Protein AF-A0A2D8ENL6-F1 (afdb_monomer_lite)

Structure (mmCIF, N/CA/C/O backbone):
data_AF-A0A2D8ENL6-F1
#
_entry.id   AF-A0A2D8ENL6-F1
#
loop_
_atom_site.group_PDB
_atom_site.id
_atom_site.type_symbol
_atom_site.label_atom_id
_atom_site.label_alt_id
_atom_site.label_comp_id
_atom_site.label_asym_id
_atom_site.label_entity_id
_atom_site.label_seq_id
_atom_site.pdbx_PDB_ins_code
_atom_site.Cartn_x
_atom_site.Cartn_y
_atom_site.Cartn_z
_atom_site.occupancy
_atom_site.B_iso_or_equiv
_atom_site.auth_seq_id
_atom_site.auth_comp_id
_atom_site.auth_asym_id
_atom_site.auth_atom_id
_atom_site.pdbx_PDB_model_num
ATOM 1 N N . MET A 1 1 ? -11.568 -1.016 6.611 1.00 84.19 1 MET A N 1
ATOM 2 C CA . MET A 1 1 ? -11.087 -0.743 5.244 1.00 84.19 1 MET A CA 1
ATOM 3 C C . MET A 1 1 ? -10.326 0.575 5.155 1.00 84.19 1 MET A C 1
ATOM 5 O O . MET A 1 1 ? -10.885 1.626 5.451 1.00 84.19 1 MET A O 1
ATOM 9 N N . ARG A 1 2 ? -9.046 0.500 4.781 1.00 95.19 2 ARG A N 1
ATOM 10 C CA . ARG A 1 2 ? -8.092 1.616 4.659 1.00 95.19 2 ARG A CA 1
ATOM 11 C C . ARG A 1 2 ? -7.618 1.733 3.210 1.00 95.19 2 ARG A C 1
ATOM 13 O O . ARG A 1 2 ? -7.786 0.788 2.437 1.00 95.19 2 ARG A O 1
ATOM 20 N N . ILE A 1 3 ? -7.039 2.874 2.847 1.00 97.19 3 ILE A N 1
ATOM 21 C CA . ILE A 1 3 ? -6.444 3.102 1.525 1.00 97.19 3 ILE A CA 1
ATOM 22 C C . ILE A 1 3 ? -4.937 3.226 1.695 1.00 97.19 3 ILE A C 1
ATOM 24 O O . ILE A 1 3 ? -4.470 3.967 2.553 1.00 97.19 3 ILE A O 1
ATOM 28 N N . PHE A 1 4 ? -4.187 2.528 0.857 1.00 97.88 4 PHE A N 1
ATOM 29 C CA . PHE A 1 4 ? -2.737 2.548 0.849 1.00 97.88 4 PHE A CA 1
ATOM 30 C C . PHE A 1 4 ? -2.223 3.039 -0.502 1.00 97.88 4 PHE A C 1
ATOM 32 O O . PHE A 1 4 ? -2.711 2.616 -1.552 1.00 97.88 4 PHE A O 1
ATOM 39 N N . LEU A 1 5 ? -1.251 3.945 -0.469 1.00 97.75 5 LEU A N 1
ATOM 40 C CA . LEU A 1 5 ? -0.599 4.494 -1.652 1.00 97.75 5 LEU A CA 1
ATOM 41 C C . LEU A 1 5 ? 0.538 3.580 -2.096 1.00 97.75 5 LEU A C 1
ATOM 43 O O . LEU A 1 5 ? 1.269 3.040 -1.262 1.00 97.75 5 LEU A O 1
ATOM 47 N N . THR A 1 6 ? 0.706 3.446 -3.408 1.00 97.75 6 THR A N 1
ATOM 48 C CA . THR A 1 6 ? 1.811 2.688 -3.992 1.00 97.75 6 THR A CA 1
ATOM 49 C C . THR A 1 6 ? 2.567 3.502 -5.033 1.00 97.75 6 THR A C 1
ATOM 51 O O . THR A 1 6 ? 2.071 4.506 -5.551 1.00 97.75 6 THR A O 1
ATOM 54 N N . GLU A 1 7 ? 3.777 3.056 -5.338 1.00 96.31 7 GLU A N 1
ATOM 55 C CA . GLU A 1 7 ? 4.630 3.555 -6.406 1.00 96.31 7 GLU A CA 1
ATOM 56 C C . GLU A 1 7 ? 4.991 2.423 -7.373 1.00 96.31 7 GLU A C 1
ATOM 58 O O . GLU A 1 7 ? 5.115 1.258 -6.983 1.00 96.31 7 GLU A O 1
ATOM 63 N N . ILE A 1 8 ? 5.214 2.798 -8.632 1.00 93.31 8 ILE A N 1
ATOM 64 C CA . ILE A 1 8 ? 5.819 1.959 -9.670 1.00 93.31 8 ILE A CA 1
ATOM 65 C C . ILE A 1 8 ? 7.080 2.676 -10.150 1.00 93.31 8 ILE A C 1
ATOM 67 O O . ILE A 1 8 ? 7.071 3.894 -10.343 1.00 93.31 8 ILE A O 1
ATOM 71 N N . THR A 1 9 ? 8.170 1.934 -10.330 1.00 88.31 9 THR A N 1
ATOM 72 C CA . THR A 1 9 ? 9.415 2.487 -10.883 1.00 88.31 9 THR A CA 1
ATOM 73 C C . THR A 1 9 ? 9.508 2.147 -12.361 1.00 88.31 9 THR A C 1
ATOM 75 O O . THR A 1 9 ? 9.357 0.984 -12.731 1.00 88.31 9 THR A O 1
ATOM 78 N N . ASP A 1 10 ? 9.768 3.148 -13.200 1.00 83.12 10 ASP A N 1
ATOM 79 C CA . ASP A 1 10 ? 10.090 2.917 -14.605 1.00 83.12 10 ASP A CA 1
ATOM 80 C C . ASP A 1 10 ? 11.458 2.229 -14.713 1.00 83.12 10 ASP A C 1
ATOM 82 O O . ASP A 1 10 ? 12.462 2.788 -14.254 1.00 83.12 10 ASP A O 1
ATOM 86 N N . PRO A 1 11 ? 11.529 1.031 -15.314 1.00 78.06 11 PRO A N 1
ATOM 87 C CA . PRO A 1 11 ? 12.778 0.291 -15.423 1.00 78.06 11 PRO A CA 1
ATOM 88 C C . PRO A 1 11 ? 13.812 0.957 -16.348 1.00 78.06 11 PRO A C 1
ATOM 90 O O . PRO A 1 11 ? 14.979 0.568 -16.315 1.00 78.06 11 PRO A O 1
ATOM 93 N N . LEU A 1 12 ? 13.418 1.923 -17.185 1.00 82.25 12 LEU A N 1
ATOM 94 C CA . LEU A 1 12 ? 14.292 2.548 -18.181 1.00 82.25 12 LEU A CA 1
ATOM 95 C C . LEU A 1 12 ? 14.908 3.869 -17.709 1.00 82.25 12 LEU A C 1
ATOM 97 O O . LEU A 1 12 ? 16.025 4.185 -18.123 1.00 82.25 12 LEU A O 1
ATOM 101 N N . ASP A 1 13 ? 14.213 4.644 -16.872 1.00 86.62 13 ASP A N 1
ATOM 102 C CA . ASP A 1 13 ? 14.680 5.977 -16.459 1.00 86.62 13 ASP A CA 1
ATOM 103 C C . ASP A 1 13 ? 14.660 6.244 -14.941 1.00 86.62 13 ASP A C 1
ATOM 105 O O . ASP A 1 13 ? 14.978 7.358 -14.515 1.00 86.62 13 ASP A O 1
ATOM 109 N N . ASN A 1 14 ? 14.352 5.227 -14.122 1.00 82.06 14 ASN A N 1
ATOM 110 C CA . ASN A 1 14 ? 14.244 5.306 -12.658 1.00 82.06 14 ASN A CA 1
ATOM 111 C C . ASN A 1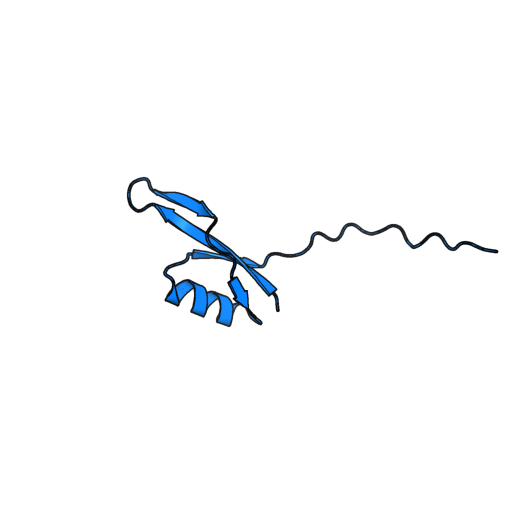 14 ? 13.243 6.358 -12.145 1.00 82.06 14 ASN A C 1
ATOM 113 O O . ASN A 1 14 ? 13.269 6.707 -10.957 1.00 82.06 14 ASN A O 1
ATOM 117 N N . LYS A 1 15 ? 12.347 6.883 -12.989 1.00 90.31 15 LYS A N 1
ATOM 118 C CA . LYS A 1 15 ? 11.271 7.743 -12.500 1.00 90.31 15 LYS A CA 1
ATOM 119 C C . LYS A 1 15 ? 10.266 6.920 -11.712 1.00 90.31 15 LYS A C 1
ATOM 121 O O . LYS A 1 15 ? 9.931 5.787 -12.049 1.00 90.31 15 LYS A O 1
ATOM 126 N N . LYS A 1 16 ? 9.767 7.540 -10.649 1.00 90.31 16 LYS A N 1
ATOM 127 C CA . LYS A 1 16 ? 8.702 6.999 -9.815 1.00 90.31 16 LYS A CA 1
ATOM 128 C C . LYS A 1 16 ? 7.371 7.558 -10.279 1.00 90.31 16 LYS A C 1
ATOM 130 O O . LYS A 1 16 ? 7.209 8.774 -10.391 1.00 90.31 16 LYS A O 1
ATOM 135 N N . PHE A 1 17 ? 6.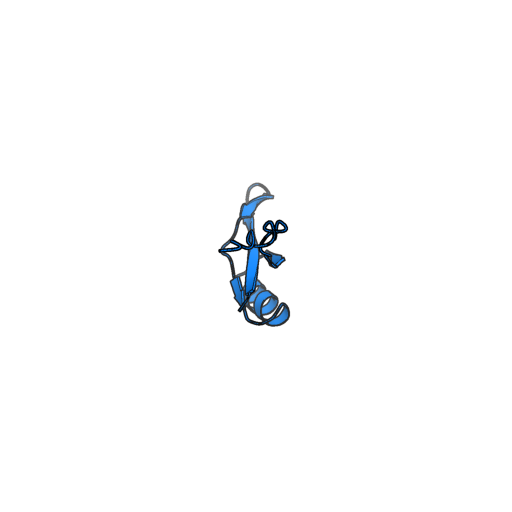425 6.666 -10.513 1.00 93.00 17 PHE A N 1
ATOM 136 C CA . PHE A 1 17 ? 5.045 6.995 -10.823 1.00 93.00 17 PHE A CA 1
ATOM 137 C C . PHE A 1 17 ? 4.147 6.582 -9.665 1.00 93.00 17 PHE A C 1
ATOM 139 O O . PHE A 1 17 ? 4.407 5.584 -8.992 1.00 93.00 17 PHE A O 1
ATOM 146 N N . ILE A 1 18 ? 3.072 7.341 -9.451 1.00 93.75 18 ILE A N 1
ATOM 147 C CA . ILE A 1 18 ? 2.023 6.936 -8.517 1.00 93.75 18 ILE A CA 1
ATOM 148 C C . ILE A 1 18 ? 1.354 5.681 -9.080 1.00 93.75 18 ILE A C 1
ATOM 150 O O . ILE A 1 18 ? 0.806 5.702 -10.184 1.00 93.75 18 ILE A O 1
ATOM 154 N N . GLY A 1 19 ? 1.444 4.593 -8.322 1.00 93.38 19 GLY A N 1
ATOM 155 C CA . GLY A 1 19 ? 0.813 3.321 -8.635 1.00 93.38 19 GLY A CA 1
ATOM 156 C C . GLY A 1 19 ? -0.668 3.293 -8.240 1.00 93.38 19 GLY A C 1
ATOM 157 O O . GLY A 1 19 ? -1.219 4.280 -7.738 1.00 93.38 19 GLY A O 1
ATOM 158 N N . PRO A 1 20 ? -1.354 2.161 -8.461 1.00 96.00 20 PRO A N 1
ATOM 159 C CA . PRO A 1 20 ? -2.730 1.988 -8.016 1.00 96.00 20 PRO A CA 1
ATOM 160 C C . PRO A 1 20 ? -2.820 2.003 -6.484 1.00 96.00 20 PRO A C 1
ATOM 162 O O . PRO A 1 20 ? -1.953 1.483 -5.783 1.00 96.00 20 PRO A O 1
ATOM 165 N N . TYR A 1 21 ? -3.898 2.560 -5.938 1.00 97.38 21 TY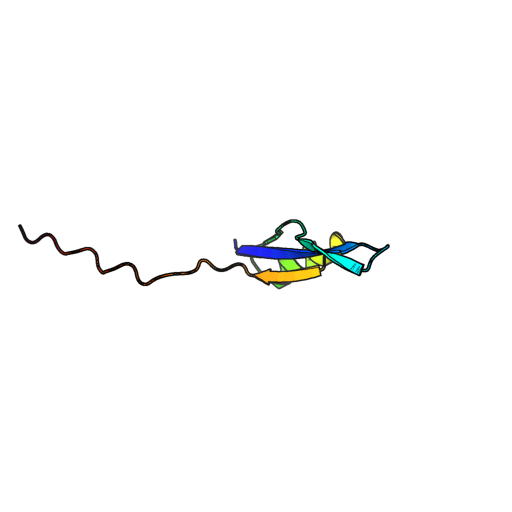R A N 1
ATOM 166 C CA . TYR A 1 21 ? -4.138 2.458 -4.501 1.00 97.38 21 TYR A CA 1
ATOM 167 C C . TYR A 1 21 ? -4.604 1.044 -4.125 1.00 97.38 21 TYR A C 1
ATOM 169 O O . TYR A 1 21 ? -5.363 0.409 -4.860 1.00 97.38 21 TYR A O 1
ATOM 177 N N . ILE A 1 22 ? -4.207 0.574 -2.944 1.00 98.12 22 ILE A N 1
ATOM 178 C 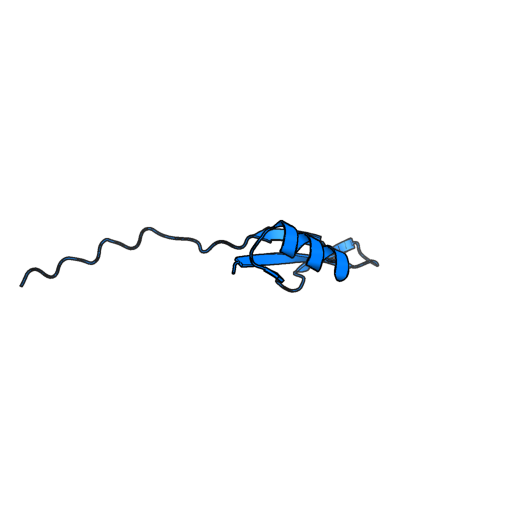CA . ILE A 1 22 ? -4.651 -0.707 -2.383 1.00 98.12 22 ILE A CA 1
ATOM 179 C C . ILE A 1 22 ? -5.715 -0.435 -1.318 1.00 98.12 22 ILE A C 1
ATOM 181 O O . ILE A 1 22 ? -5.536 0.428 -0.459 1.00 98.12 22 ILE A O 1
ATOM 185 N N . ARG A 1 23 ? -6.829 -1.173 -1.360 1.00 97.75 23 ARG A N 1
ATOM 186 C CA . ARG A 1 23 ? -7.789 -1.228 -0.248 1.00 97.75 23 ARG A CA 1
ATOM 187 C C . ARG A 1 23 ? -7.541 -2.499 0.545 1.00 97.75 23 ARG A C 1
ATOM 189 O O . ARG A 1 23 ? -7.598 -3.578 -0.031 1.00 97.75 23 ARG A O 1
ATOM 196 N N . ALA A 1 24 ? -7.287 -2.359 1.838 1.00 97.50 24 ALA A N 1
ATOM 197 C CA . ALA A 1 24 ? -7.014 -3.481 2.730 1.00 97.50 24 ALA A CA 1
ATOM 198 C C . ALA A 1 24 ? -7.500 -3.174 4.154 1.00 97.50 24 ALA A C 1
ATOM 200 O O . ALA A 1 24 ? -7.711 -2.010 4.522 1.00 97.50 24 ALA A O 1
ATOM 201 N N . GLU A 1 25 ? -7.689 -4.208 4.965 1.00 97.19 25 GLU A N 1
ATOM 202 C CA . GLU A 1 25 ? -8.059 -4.084 6.377 1.00 97.19 25 GLU A CA 1
ATOM 203 C C . GLU A 1 25 ? -6.849 -3.827 7.280 1.00 97.19 25 GLU A C 1
ATOM 205 O O . GLU A 1 25 ? -6.987 -3.244 8.359 1.00 97.19 25 GLU A O 1
ATOM 210 N N . SER A 1 26 ? -5.649 -4.203 6.831 1.00 97.12 26 SER A N 1
ATOM 211 C CA . SER A 1 26 ? -4.409 -4.037 7.589 1.00 97.12 26 SER A CA 1
ATOM 212 C C . SER A 1 26 ? -3.215 -3.705 6.697 1.00 97.12 26 SER A C 1
ATOM 214 O O . SER A 1 26 ? -3.238 -3.954 5.492 1.00 97.12 26 SER A O 1
ATOM 216 N N . LEU A 1 27 ? -2.148 -3.187 7.313 1.00 97.19 27 LEU A N 1
ATOM 217 C CA . LEU A 1 27 ? -0.873 -2.959 6.632 1.00 97.19 27 LEU A CA 1
ATOM 218 C C . LEU A 1 27 ? -0.304 -4.264 6.054 1.00 97.19 27 LEU A C 1
ATOM 220 O O . LEU A 1 27 ? 0.100 -4.282 4.903 1.00 97.19 27 LEU A O 1
ATOM 224 N N . ALA A 1 28 ? -0.357 -5.365 6.808 1.00 98.00 28 ALA A N 1
ATOM 225 C CA . ALA A 1 28 ? 0.162 -6.662 6.367 1.00 98.00 28 ALA A CA 1
ATOM 226 C C . ALA A 1 28 ? -0.563 -7.205 5.122 1.00 98.00 28 ALA A C 1
ATOM 228 O O . ALA A 1 28 ? 0.046 -7.798 4.234 1.00 98.00 28 ALA A O 1
ATOM 229 N N . GLU A 1 29 ? -1.877 -6.991 5.035 1.00 98.19 29 GLU A N 1
ATOM 230 C CA . GLU A 1 29 ? -2.645 -7.335 3.838 1.00 98.19 29 GLU A CA 1
ATOM 231 C C . GLU A 1 29 ? -2.264 -6.435 2.653 1.00 98.19 29 GLU A C 1
ATOM 233 O O . GLU A 1 29 ? -2.082 -6.935 1.543 1.00 98.19 29 GLU A O 1
ATOM 238 N N . ALA A 1 30 ? -2.072 -5.133 2.887 1.00 98.19 30 ALA A N 1
ATOM 239 C CA . ALA A 1 30 ? -1.615 -4.211 1.852 1.00 98.19 30 ALA A CA 1
ATOM 240 C C . ALA A 1 30 ? -0.207 -4.554 1.338 1.00 98.19 30 ALA A C 1
ATOM 242 O O . ALA A 1 30 ? 0.021 -4.521 0.132 1.00 98.19 30 ALA A O 1
ATOM 243 N N . GLU A 1 31 ? 0.716 -4.930 2.228 1.00 98.00 31 GLU A N 1
ATOM 244 C CA . GLU A 1 31 ? 2.069 -5.389 1.889 1.00 98.00 31 GLU A CA 1
ATOM 245 C C . GLU A 1 31 ? 2.034 -6.654 1.032 1.00 98.00 31 GLU A C 1
ATOM 247 O O . GLU A 1 31 ? 2.739 -6.739 0.026 1.00 98.00 31 GLU A O 1
ATOM 252 N N . LYS A 1 32 ? 1.173 -7.617 1.387 1.00 98.25 32 LYS A N 1
ATOM 253 C CA . LYS A 1 32 ? 0.989 -8.842 0.605 1.00 98.25 32 LYS A CA 1
ATOM 254 C C . LYS A 1 32 ? 0.500 -8.535 -0.813 1.00 98.25 32 LYS A C 1
ATOM 256 O O . LYS A 1 32 ? 1.072 -9.050 -1.769 1.00 98.25 32 LYS A O 1
ATOM 261 N N . ILE A 1 33 ? -0.520 -7.685 -0.949 1.00 97.88 33 ILE A N 1
ATOM 262 C CA . ILE A 1 33 ? -1.042 -7.271 -2.260 1.00 97.88 33 ILE A CA 1
ATOM 263 C C . ILE A 1 33 ? 0.046 -6.526 -3.044 1.00 97.88 33 ILE A C 1
ATOM 265 O O . ILE A 1 33 ? 0.275 -6.832 -4.208 1.00 97.88 33 ILE A O 1
ATOM 269 N N . ALA A 1 34 ? 0.754 -5.581 -2.420 1.00 97.44 34 ALA A N 1
ATOM 270 C CA . ALA A 1 34 ? 1.820 -4.839 -3.088 1.00 97.44 34 ALA A CA 1
ATOM 271 C C . ALA A 1 34 ? 2.907 -5.778 -3.635 1.00 97.44 34 ALA A C 1
ATOM 273 O O . ALA A 1 34 ? 3.309 -5.639 -4.787 1.00 97.44 34 ALA A O 1
ATOM 274 N N . TYR A 1 35 ? 3.308 -6.782 -2.851 1.00 96.94 35 TYR A N 1
ATOM 275 C CA . TYR A 1 35 ? 4.271 -7.796 -3.275 1.00 96.94 35 TYR A CA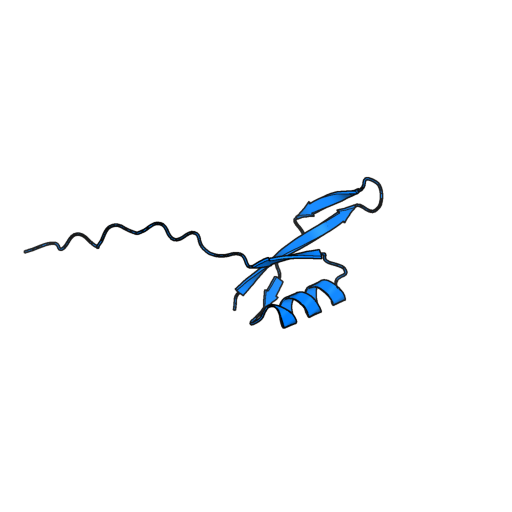 1
ATOM 276 C C . TYR A 1 35 ? 3.777 -8.632 -4.467 1.00 96.94 35 TYR A C 1
ATOM 278 O O . TYR A 1 35 ? 4.525 -8.823 -5.422 1.00 96.94 35 TYR A O 1
ATOM 286 N N . GLU A 1 36 ? 2.522 -9.098 -4.444 1.00 97.44 36 GLU A N 1
ATOM 287 C CA . GLU A 1 36 ? 1.931 -9.907 -5.527 1.00 97.44 36 GLU A CA 1
ATOM 288 C C . GLU A 1 36 ? 1.887 -9.177 -6.880 1.00 97.44 36 GLU A C 1
ATOM 290 O O . GLU A 1 36 ? 1.950 -9.826 -7.923 1.00 97.44 36 GLU A O 1
ATOM 295 N N . TYR A 1 37 ? 1.800 -7.844 -6.866 1.00 95.50 37 TYR A N 1
ATOM 296 C CA . TYR A 1 37 ? 1.714 -7.006 -8.067 1.00 95.50 37 TYR A CA 1
ATOM 297 C C . TYR A 1 37 ? 2.990 -6.202 -8.357 1.00 95.50 37 TYR A C 1
ATOM 299 O O . TYR A 1 37 ? 2.949 -5.282 -9.172 1.00 95.50 37 TYR A O 1
ATOM 307 N N . GLU A 1 38 ? 4.107 -6.524 -7.695 1.00 94.06 38 GLU A N 1
ATOM 308 C CA . GLU A 1 38 ? 5.396 -5.833 -7.867 1.00 94.06 38 GLU A CA 1
ATOM 309 C C . GLU A 1 38 ? 5.304 -4.306 -7.645 1.00 94.06 38 GLU A C 1
ATOM 311 O O . GLU A 1 38 ? 5.981 -3.506 -8.292 1.00 94.06 38 GLU A O 1
ATOM 316 N N . LEU A 1 39 ? 4.453 -3.891 -6.705 1.00 95.31 39 LEU A N 1
ATOM 317 C CA . LEU A 1 39 ? 4.254 -2.499 -6.311 1.00 95.31 39 LEU A CA 1
ATOM 318 C C . LEU A 1 39 ? 5.091 -2.154 -5.079 1.00 95.31 39 LEU A C 1
ATOM 320 O O . LEU A 1 39 ? 5.274 -2.965 -4.169 1.00 95.31 39 LEU A O 1
ATOM 324 N N . ILE A 1 40 ? 5.529 -0.900 -4.997 1.00 95.81 40 ILE A N 1
ATOM 325 C CA . ILE A 1 40 ? 6.180 -0.365 -3.799 1.00 95.81 40 ILE A CA 1
ATOM 326 C C . ILE A 1 40 ? 5.107 0.265 -2.915 1.00 95.81 40 ILE A C 1
ATOM 328 O O . ILE A 1 40 ? 4.479 1.242 -3.311 1.00 95.81 40 ILE A O 1
ATOM 332 N N . LEU A 1 41 ? 4.895 -0.267 -1.712 1.00 97.12 41 LEU A N 1
ATOM 333 C CA . LEU A 1 41 ? 3.982 0.324 -0.735 1.00 97.12 41 LEU A CA 1
ATOM 334 C C . LEU A 1 41 ? 4.606 1.585 -0.114 1.00 97.12 41 LEU A C 1
ATOM 336 O O . LEU A 1 41 ? 5.680 1.520 0.479 1.00 97.12 41 LEU A O 1
ATOM 340 N N . VAL A 1 42 ? 3.924 2.725 -0.236 1.00 96.31 42 VAL A N 1
ATOM 341 C CA . VAL A 1 42 ? 4.406 4.027 0.262 1.00 96.31 42 VAL A CA 1
ATOM 342 C C . VAL A 1 42 ? 3.875 4.317 1.663 1.00 96.31 42 VAL A C 1
ATOM 344 O O . VAL A 1 42 ? 4.608 4.821 2.511 1.00 96.31 42 VAL A O 1
ATOM 347 N N . GLY A 1 43 ? 2.602 4.005 1.920 1.00 95.00 43 GLY A N 1
ATOM 348 C CA . GLY A 1 43 ? 1.980 4.242 3.223 1.00 95.00 43 GLY A CA 1
ATOM 349 C C . GLY A 1 43 ? 0.453 4.274 3.191 1.00 95.00 43 GLY A C 1
ATOM 350 O O . GLY A 1 43 ? -0.165 4.140 2.136 1.00 95.00 43 GLY A O 1
ATOM 351 N N . GLU A 1 44 ? -0.153 4.446 4.366 1.00 96.69 44 GLU A N 1
ATOM 352 C CA . GLU A 1 44 ? -1.603 4.585 4.549 1.00 96.69 44 GLU A CA 1
ATOM 353 C C . GLU A 1 44 ? -2.045 6.038 4.301 1.00 96.69 44 GLU A C 1
ATOM 355 O O . GLU A 1 44 ? -1.434 6.985 4.802 1.00 96.69 44 GLU A O 1
ATOM 360 N N . LEU A 1 45 ? -3.113 6.221 3.525 1.00 95.12 45 LEU A N 1
ATOM 361 C CA . LEU A 1 45 ? -3.744 7.517 3.308 1.00 95.12 45 LEU A CA 1
ATOM 362 C C . LEU A 1 45 ? -4.726 7.802 4.447 1.00 95.12 45 LEU A C 1
ATOM 364 O O . LEU A 1 45 ? -5.714 7.086 4.621 1.00 95.12 45 LEU A O 1
ATOM 368 N N . HIS A 1 46 ? -4.484 8.891 5.171 1.00 91.81 46 HIS A N 1
ATOM 369 C CA . HIS A 1 46 ? -5.374 9.385 6.214 1.00 91.81 46 HIS A CA 1
ATOM 370 C C . HIS A 1 46 ? -6.087 10.655 5.764 1.00 91.81 46 HIS A C 1
ATOM 372 O O . HIS A 1 46 ? -5.500 11.526 5.122 1.00 91.81 46 HIS A O 1
ATOM 378 N N . GLU A 1 47 ? -7.361 10.767 6.130 1.00 87.94 47 GLU A N 1
ATOM 379 C CA . GLU A 1 47 ? -8.107 12.007 5.969 1.00 87.94 47 GLU A CA 1
ATOM 380 C C . GLU A 1 47 ? -7.493 13.094 6.854 1.00 87.94 47 GLU A C 1
ATOM 382 O O . GLU A 1 47 ? -7.304 12.908 8.061 1.00 87.94 47 GLU A O 1
ATOM 387 N N . LEU A 1 48 ? -7.191 14.240 6.247 1.00 88.12 48 LEU A N 1
ATOM 388 C CA . LEU A 1 48 ? -6.793 15.418 6.995 1.00 88.12 48 LEU A CA 1
ATOM 389 C C . LEU A 1 48 ? -8.031 15.974 7.701 1.00 88.12 48 LEU A C 1
ATOM 391 O O . LEU A 1 48 ? -8.908 16.555 7.067 1.00 88.12 48 LEU A O 1
ATOM 395 N N . ARG A 1 49 ? -8.091 15.802 9.019 1.00 81.75 49 ARG A N 1
ATOM 396 C CA . ARG A 1 49 ? -9.118 16.431 9.848 1.00 81.75 49 ARG A CA 1
ATOM 397 C C . ARG A 1 49 ? -8.650 17.820 10.250 1.00 81.75 49 ARG A C 1
ATOM 399 O O . ARG A 1 49 ? -7.749 17.959 11.072 1.00 81.75 49 ARG A O 1
ATOM 406 N N . THR A 1 50 ? -9.266 18.839 9.677 1.00 74.06 50 THR A N 1
ATOM 407 C CA . THR A 1 50 ? -9.320 20.165 10.298 1.00 74.06 50 THR A CA 1
ATOM 408 C C . THR A 1 50 ? -10.347 20.108 11.423 1.00 74.06 50 THR A C 1
ATOM 410 O O . THR A 1 50 ? -11.375 19.455 11.261 1.00 74.06 50 THR A O 1
ATOM 413 N N . GLU A 1 51 ? -10.074 20.736 12.566 1.00 69.94 51 GLU A N 1
ATOM 414 C CA . GLU A 1 51 ? -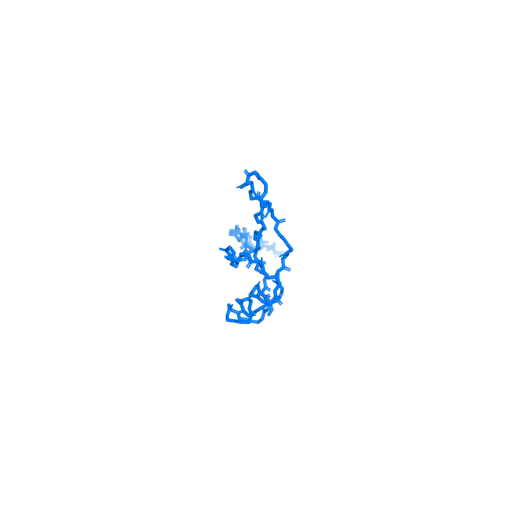11.094 20.941 13.598 1.00 69.94 51 GLU A CA 1
ATOM 415 C C . GLU A 1 51 ? -12.264 21.694 12.949 1.00 69.94 51 GLU A C 1
ATOM 417 O O . GLU A 1 51 ? -12.160 22.885 12.661 1.00 69.94 51 GLU A O 1
ATOM 422 N N . GLU A 1 52 ? -13.347 20.992 12.614 1.00 60.16 52 GLU A N 1
ATOM 423 C CA . GLU A 1 52 ? -14.591 21.652 12.243 1.00 60.16 52 GLU A CA 1
ATOM 424 C C . GLU A 1 52 ? -15.042 22.447 13.470 1.00 60.16 52 GLU A C 1
ATOM 426 O O . GLU A 1 52 ? -15.168 21.881 14.559 1.00 60.16 52 GLU A O 1
ATOM 431 N N . GLU A 1 53 ? -15.216 23.765 13.303 1.00 60.12 53 GLU A N 1
ATOM 432 C CA . GLU A 1 53 ? -15.823 24.639 14.307 1.00 60.12 53 GLU A CA 1
ATOM 433 C C . GLU A 1 53 ? -17.018 23.915 14.934 1.00 60.12 53 GLU A C 1
ATOM 435 O O . GLU A 1 53 ? -17.880 23.413 14.205 1.00 60.12 53 GLU A O 1
ATOM 440 N N . GLU A 1 54 ? -17.069 23.849 16.273 1.00 61.53 54 GLU A N 1
ATOM 441 C CA . GLU A 1 54 ? -18.218 23.298 16.991 1.00 61.53 54 GLU A CA 1
ATOM 442 C C . GLU A 1 54 ? -19.511 23.792 16.324 1.00 61.53 54 GLU A C 1
ATOM 444 O O . GLU A 1 54 ? -19.622 24.998 16.062 1.00 61.53 54 GLU A O 1
ATOM 449 N N . PRO A 1 55 ? -20.491 22.916 16.031 1.00 58.38 55 PRO A N 1
ATOM 450 C CA . PRO A 1 55 ? -21.727 23.344 15.399 1.00 58.38 55 PRO A CA 1
ATOM 451 C C . PRO A 1 55 ? -22.310 24.468 16.251 1.00 58.38 55 PRO A C 1
ATOM 453 O O . PRO A 1 55 ? -22.677 24.237 17.406 1.00 58.38 55 PRO A O 1
ATOM 456 N N . LYS A 1 56 ? -22.330 25.699 15.710 1.00 61.44 56 LYS A N 1
ATOM 457 C CA . LYS A 1 56 ? -22.847 26.876 16.416 1.00 61.44 56 LYS A CA 1
ATOM 458 C C . LYS A 1 56 ? -24.207 26.495 16.974 1.00 61.44 56 LYS A C 1
ATOM 460 O O . LYS A 1 56 ? -25.146 26.276 16.209 1.00 61.44 56 LYS A O 1
ATOM 465 N N . LYS A 1 57 ? -24.299 26.371 18.301 1.00 56.50 57 LYS A N 1
ATOM 466 C CA . LYS A 1 57 ? -25.566 26.130 18.987 1.00 56.50 57 LYS A CA 1
ATOM 467 C C . LYS A 1 57 ? -26.504 27.253 18.569 1.00 56.50 57 LYS A C 1
ATOM 469 O O . LYS A 1 57 ? -26.332 28.393 18.993 1.00 56.50 57 LYS A O 1
ATOM 474 N N . VAL A 1 58 ? -27.472 26.942 17.716 1.00 60.81 58 VAL A N 1
ATOM 475 C CA . VAL A 1 58 ? -28.598 27.834 17.470 1.00 60.81 58 VAL A CA 1
ATOM 476 C C . VAL A 1 58 ? -29.425 27.780 18.748 1.00 60.81 58 VAL A C 1
ATOM 478 O O . VAL A 1 58 ? -30.146 26.815 18.989 1.00 60.81 58 VAL A O 1
ATOM 481 N N . ILE A 1 59 ? -29.228 28.762 19.626 1.00 59.16 59 ILE A N 1
ATOM 482 C CA . ILE A 1 59 ? -30.096 28.964 20.783 1.00 59.16 59 ILE A CA 1
ATOM 483 C C . ILE A 1 59 ? -31.367 29.615 20.229 1.00 59.16 59 ILE A C 1
ATOM 485 O O . ILE A 1 59 ? -31.295 30.722 19.695 1.00 59.16 59 ILE A O 1
ATOM 489 N N . HIS A 1 60 ? -32.484 28.884 20.270 1.00 45.31 60 HIS A N 1
ATOM 490 C CA . HIS A 1 60 ? -33.819 29.414 19.987 1.00 45.31 60 HIS A CA 1
ATOM 491 C C . HIS A 1 60 ? -34.395 30.073 21.240 1.00 45.31 60 HIS A C 1
ATOM 493 O O . HIS A 1 60 ? -34.193 29.496 22.335 1.00 45.31 60 HIS A O 1
#

Foldseek 3Di:
DFKWWWWDADPPPRDIDTDDIDDDPDPVVVVVVCVVVVIHTDGTDDDDDDPDPDPPPPDD

Sequence (60 aa):
MRIFLTEITDPLDNKKFIGPYIRAESLAEAEKIAYEYELILVGELHELRTEEEEPKKVIH

Radius of gyration: 18.16 Å; chains: 1; bounding box: 48×39×39 Å

pLDDT: mean 87.62, std 13.97, range [45.31, 98.25]

Secondary structure (DSSP, 8-state):
-EEEEEEEE-TTT--EEE-PPEEESSHHHHHHHHHHTTPEEEEEE---------------